Protein AF-A0A7X6X9Z4-F1 (afdb_monomer_lite)

Secondary structure (DSSP, 8-state):
-EETTEE----EEPPPTTS--S--EESS---TT----------GGGS---EEEEE-TTTT--EEEEEE-TTS-B--

Structure (mmCIF, N/CA/C/O backbone):
data_AF-A0A7X6X9Z4-F1
#
_entry.id   AF-A0A7X6X9Z4-F1
#
loop_
_atom_site.group_PDB
_atom_site.id
_atom_site.type_symbol
_atom_site.label_atom_id
_atom_site.label_alt_id
_atom_site.label_comp_id
_atom_site.label_asym_id
_atom_site.label_entity_id
_atom_site.label_seq_id
_atom_site.pdbx_PDB_ins_code
_atom_site.Cartn_x
_atom_site.Cartn_y
_atom_site.Cartn_z
_atom_site.occupancy
_atom_site.B_iso_or_equiv
_atom_site.auth_seq_id
_atom_site.auth_comp_id
_atom_site.auth_asym_id
_atom_site.auth_atom_id
_atom_site.pdbx_PDB_model_num
ATOM 1 N N . MET A 1 1 ? 0.476 9.268 6.438 1.00 70.00 1 MET A N 1
ATOM 2 C CA . MET A 1 1 ? 1.279 8.563 7.467 1.00 70.00 1 MET A CA 1
ATOM 3 C C . MET A 1 1 ? 0.679 8.847 8.819 1.00 70.00 1 MET A C 1
ATOM 5 O O . MET A 1 1 ? 0.145 9.937 8.994 1.00 70.00 1 MET A O 1
ATOM 9 N N . VAL A 1 2 ? 0.749 7.888 9.736 1.00 69.62 2 VAL A N 1
ATOM 10 C CA . VAL A 1 2 ? 0.269 8.063 11.110 1.00 69.62 2 VAL A CA 1
ATOM 11 C C . VAL A 1 2 ? 1.440 7.824 12.054 1.00 69.62 2 VAL A C 1
ATOM 13 O O . VAL A 1 2 ? 2.007 6.739 12.048 1.00 69.62 2 VAL A O 1
ATOM 16 N N . GLU A 1 3 ? 1.817 8.828 12.838 1.00 70.38 3 GLU A N 1
ATOM 17 C CA . GLU A 1 3 ? 2.855 8.729 13.871 1.00 70.38 3 GLU A CA 1
ATOM 18 C C . GLU A 1 3 ? 2.230 9.167 15.196 1.00 70.38 3 GLU A C 1
ATOM 20 O O . GLU A 1 3 ? 1.630 10.237 15.262 1.00 70.38 3 GLU A O 1
ATOM 25 N N . ASP A 1 4 ? 2.285 8.307 16.217 1.00 70.88 4 ASP A N 1
ATOM 26 C CA . ASP A 1 4 ? 1.670 8.538 17.536 1.00 70.88 4 ASP A CA 1
ATOM 27 C C . ASP A 1 4 ? 0.183 8.959 17.473 1.00 70.88 4 ASP A C 1
ATOM 29 O O . ASP A 1 4 ? -0.301 9.774 18.253 1.00 70.88 4 ASP A O 1
ATOM 33 N N . GLY A 1 5 ? -0.558 8.412 16.500 1.00 72.00 5 GLY A N 1
ATOM 34 C CA . GLY A 1 5 ? -1.975 8.722 16.267 1.00 72.00 5 GLY A CA 1
ATOM 35 C C . GLY A 1 5 ? -2.232 10.019 15.490 1.00 72.00 5 GLY A C 1
ATOM 36 O O . GLY A 1 5 ?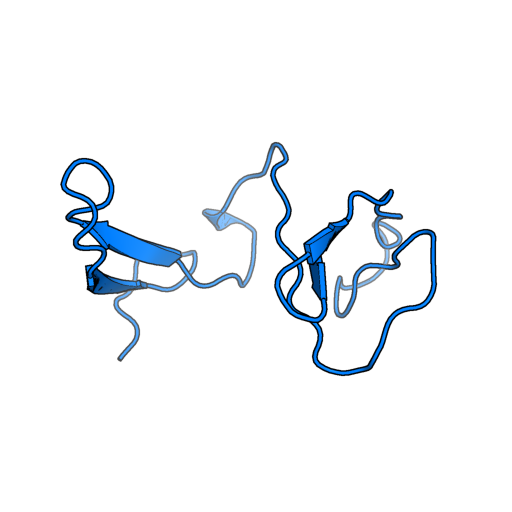 -3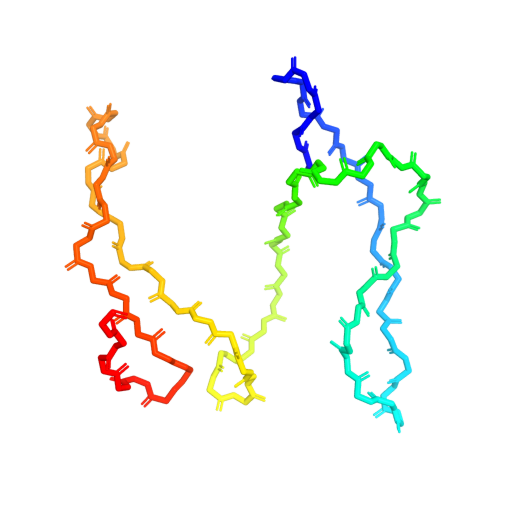.377 10.299 15.136 1.00 72.00 5 GLY A O 1
ATOM 37 N N . VAL A 1 6 ? -1.190 10.785 15.160 1.00 80.94 6 VAL A N 1
ATOM 38 C CA . VAL A 1 6 ? -1.293 12.027 14.389 1.00 80.94 6 VAL A CA 1
ATOM 39 C C . VAL A 1 6 ? -1.042 11.750 12.912 1.00 80.94 6 VAL A C 1
ATOM 41 O O . VAL A 1 6 ? -0.034 11.154 12.525 1.00 80.94 6 VAL A O 1
ATOM 44 N N . GLN A 1 7 ? -1.959 12.210 12.062 1.00 86.62 7 GLN A N 1
ATOM 45 C CA . GLN A 1 7 ? -1.782 12.137 10.617 1.00 86.62 7 GLN A CA 1
ATOM 46 C C . GLN A 1 7 ? -0.835 13.238 10.140 1.00 86.62 7 GLN A C 1
ATOM 48 O O . GLN A 1 7 ? -1.065 14.420 10.389 1.00 86.62 7 GLN A O 1
ATOM 53 N N . LYS A 1 8 ? 0.206 12.846 9.405 1.00 90.44 8 LYS A N 1
ATOM 54 C CA . LYS A 1 8 ? 1.100 13.761 8.690 1.00 90.44 8 LYS A CA 1
ATOM 55 C C . LYS A 1 8 ? 1.033 13.472 7.193 1.00 90.44 8 LYS A C 1
ATOM 57 O O . LYS A 1 8 ? 0.985 12.307 6.768 1.00 90.44 8 LYS A O 1
ATOM 62 N N . GLN A 1 9 ? 1.014 14.544 6.409 1.00 93.94 9 GLN A N 1
ATOM 63 C CA . GLN A 1 9 ? 1.132 14.501 4.956 1.00 93.94 9 GLN A CA 1
ATOM 64 C C . GLN A 1 9 ? 2.576 14.784 4.557 1.00 93.94 9 GLN A C 1
ATOM 66 O O . GLN A 1 9 ? 3.240 15.613 5.173 1.00 93.94 9 GLN A O 1
ATOM 71 N N . ASP A 1 10 ? 3.044 14.083 3.532 1.00 94.62 10 ASP A N 1
ATOM 72 C CA . ASP A 1 10 ? 4.368 14.268 2.954 1.00 94.62 10 ASP A CA 1
ATOM 73 C C . ASP A 1 10 ? 4.318 13.942 1.457 1.00 94.62 10 ASP A C 1
ATOM 75 O O . ASP A 1 10 ? 3.373 13.319 0.962 1.00 94.62 10 ASP A O 1
ATOM 79 N N . THR A 1 11 ? 5.345 14.375 0.742 1.00 95.31 11 THR A N 1
ATOM 80 C CA . THR A 1 11 ? 5.575 14.046 -0.660 1.00 95.31 11 THR A CA 1
ATOM 81 C C . THR A 1 11 ? 6.219 12.669 -0.802 1.00 95.31 11 THR A C 1
ATOM 83 O O . THR A 1 11 ? 7.016 12.243 0.034 1.00 95.31 11 THR A O 1
ATOM 86 N N . VAL A 1 12 ? 5.892 11.982 -1.897 1.00 95.06 12 VAL A N 1
ATOM 87 C CA . VAL A 1 12 ? 6.528 10.721 -2.291 1.00 95.06 12 VAL A CA 1
ATOM 88 C C . VAL A 1 12 ? 7.411 10.991 -3.500 1.00 95.06 12 VAL A C 1
ATOM 90 O O . VAL A 1 12 ? 6.965 11.583 -4.483 1.00 95.06 12 VAL A O 1
ATOM 93 N N . ARG A 1 13 ? 8.662 10.543 -3.438 1.00 93.38 13 ARG A N 1
ATOM 94 C CA . ARG A 1 13 ? 9.572 10.504 -4.582 1.00 93.38 13 ARG A CA 1
ATOM 95 C C . ARG A 1 13 ? 9.531 9.087 -5.162 1.00 93.38 13 ARG A C 1
ATOM 97 O O . ARG A 1 13 ? 9.911 8.148 -4.455 1.00 93.38 13 ARG A O 1
ATOM 104 N N . PRO A 1 14 ? 9.027 8.906 -6.396 1.00 88.56 14 PRO A N 1
ATOM 105 C CA . PRO A 1 14 ? 8.958 7.587 -7.006 1.00 88.56 14 PRO A CA 1
ATOM 106 C C . PRO A 1 14 ? 10.370 7.055 -7.296 1.00 88.56 14 PRO A C 1
ATOM 108 O O . PRO A 1 14 ? 11.284 7.853 -7.535 1.00 88.56 14 PRO A O 1
ATOM 111 N N . PRO A 1 15 ? 10.565 5.726 -7.284 1.00 90.25 15 PRO A N 1
ATOM 112 C CA . PRO A 1 15 ? 11.809 5.130 -7.748 1.00 90.25 15 PRO A CA 1
ATOM 113 C C . PRO A 1 15 ? 12.031 5.432 -9.236 1.00 90.25 15 PRO A C 1
ATOM 115 O O . PRO A 1 15 ? 11.096 5.765 -9.969 1.00 90.25 15 PRO A O 1
ATOM 118 N N . SER A 1 16 ? 13.283 5.305 -9.685 1.00 93.12 16 SER A N 1
ATOM 119 C CA . SER A 1 16 ? 13.587 5.311 -11.120 1.00 93.12 16 SER A CA 1
ATOM 120 C C . SER A 1 16 ? 12.806 4.200 -11.823 1.00 93.12 16 SER A C 1
ATOM 122 O O . SER A 1 16 ? 12.707 3.099 -11.287 1.00 93.12 16 SER A O 1
ATOM 124 N N . LEU A 1 17 ? 12.312 4.467 -13.033 1.00 91.94 17 LEU A N 1
ATOM 125 C CA . LEU A 1 17 ? 11.603 3.469 -13.843 1.00 91.94 17 LEU A CA 1
ATOM 126 C C . LEU A 1 17 ? 12.513 2.318 -14.299 1.00 91.94 17 LEU A C 1
ATOM 128 O O . LEU A 1 17 ? 12.018 1.240 -14.612 1.00 91.94 17 LEU A O 1
ATOM 132 N N . ASP A 1 18 ? 13.829 2.535 -14.294 1.00 95.75 18 ASP A N 1
ATOM 133 C CA . ASP A 1 18 ? 14.827 1.514 -14.631 1.00 95.75 18 ASP A CA 1
ATOM 134 C C . ASP A 1 18 ? 15.129 0.562 -13.457 1.00 95.75 18 ASP A C 1
ATOM 136 O O . ASP A 1 18 ? 15.850 -0.423 -13.619 1.00 95.75 18 ASP A O 1
ATOM 140 N N . SER A 1 19 ? 14.596 0.851 -12.264 1.00 93.81 19 SER A N 1
ATOM 141 C CA . SER A 1 19 ? 14.858 0.109 -11.030 1.00 93.81 19 SER A CA 1
ATOM 142 C C . SER A 1 19 ? 13.595 -0.558 -10.497 1.00 93.81 19 SER A C 1
ATOM 144 O O . SER A 1 19 ? 12.501 -0.006 -10.562 1.00 93.81 19 SER A O 1
ATOM 146 N N . ILE A 1 20 ? 13.758 -1.731 -9.881 1.00 95.12 20 ILE A N 1
ATOM 147 C CA . ILE A 1 20 ? 12.678 -2.377 -9.126 1.00 95.12 20 ILE A CA 1
ATOM 148 C C . ILE A 1 20 ? 12.355 -1.533 -7.886 1.00 95.12 20 ILE A C 1
ATOM 150 O O . ILE A 1 20 ? 13.245 -1.098 -7.151 1.00 95.12 20 ILE A O 1
ATOM 154 N N . ASP A 1 21 ? 11.068 -1.345 -7.633 1.00 92.88 21 ASP A N 1
ATOM 155 C CA . ASP A 1 21 ? 10.473 -0.521 -6.587 1.00 92.88 21 ASP A CA 1
ATOM 156 C C . ASP A 1 21 ? 10.476 -1.193 -5.200 1.00 92.88 21 ASP A C 1
ATOM 158 O O . ASP A 1 21 ? 9.443 -1.357 -4.555 1.00 92.88 21 ASP A O 1
ATOM 162 N N . TYR A 1 22 ? 11.659 -1.561 -4.692 1.00 93.62 22 TYR A N 1
ATOM 163 C CA . TYR A 1 22 ? 11.803 -2.146 -3.346 1.00 93.62 22 TYR A CA 1
ATOM 164 C C . TYR A 1 22 ? 11.387 -1.198 -2.212 1.00 93.62 22 TYR A C 1
ATOM 166 O O . TYR A 1 22 ? 10.980 -1.646 -1.140 1.00 93.62 22 TYR A O 1
ATOM 174 N N . TYR A 1 23 ? 11.523 0.109 -2.429 1.00 93.25 23 TYR A N 1
ATOM 175 C CA . TYR A 1 23 ? 11.127 1.147 -1.488 1.00 93.25 23 TYR A CA 1
ATOM 176 C C . TYR A 1 23 ? 10.684 2.407 -2.234 1.00 93.25 23 TYR A C 1
ATOM 178 O O . TYR A 1 23 ? 11.112 2.673 -3.357 1.00 93.25 23 TYR A O 1
ATOM 186 N N . PHE A 1 24 ? 9.868 3.217 -1.562 1.00 93.94 24 PHE A N 1
ATOM 187 C CA . PHE A 1 24 ? 9.561 4.588 -1.962 1.00 93.94 24 PHE A CA 1
ATOM 188 C C . PHE A 1 24 ? 10.261 5.554 -1.017 1.00 93.94 24 PHE A C 1
ATOM 190 O O . PHE A 1 24 ? 10.327 5.311 0.190 1.00 93.94 24 PHE A O 1
ATOM 197 N N . GLN A 1 25 ? 10.767 6.662 -1.551 1.00 94.81 25 GLN A N 1
ATOM 198 C CA . GLN A 1 25 ? 11.373 7.697 -0.727 1.00 94.81 25 GLN A CA 1
ATOM 199 C C . GLN A 1 25 ? 10.314 8.724 -0.310 1.00 94.81 25 GLN A C 1
ATOM 201 O O . GLN A 1 25 ? 9.539 9.207 -1.135 1.00 94.81 25 GLN A O 1
ATOM 206 N N . LEU A 1 26 ? 10.310 9.081 0.972 1.00 95.44 26 LEU A N 1
ATOM 207 C CA . LEU A 1 26 ? 9.512 10.180 1.513 1.00 95.44 26 LEU A CA 1
ATOM 208 C C . LEU A 1 26 ? 10.323 11.485 1.501 1.00 95.44 26 LEU A C 1
ATOM 210 O O . LEU A 1 26 ? 11.558 11.461 1.462 1.00 95.44 26 LEU A O 1
ATOM 214 N N . GLY A 1 27 ? 9.636 12.627 1.491 1.00 95.69 27 GLY A N 1
ATOM 215 C CA . GLY A 1 27 ? 10.267 13.948 1.517 1.00 95.69 27 GLY A CA 1
ATOM 216 C C . GLY A 1 27 ? 10.992 14.243 2.831 1.00 95.69 27 GLY A C 1
ATOM 217 O O . GLY A 1 27 ? 11.995 14.960 2.826 1.00 95.69 27 GLY A O 1
ATOM 218 N N . THR A 1 28 ? 10.518 13.651 3.927 1.00 93.75 28 THR A N 1
ATOM 219 C CA . THR A 1 28 ? 11.025 13.838 5.290 1.00 93.75 28 THR A CA 1
ATOM 220 C C . THR A 1 28 ? 11.367 12.494 5.949 1.00 93.7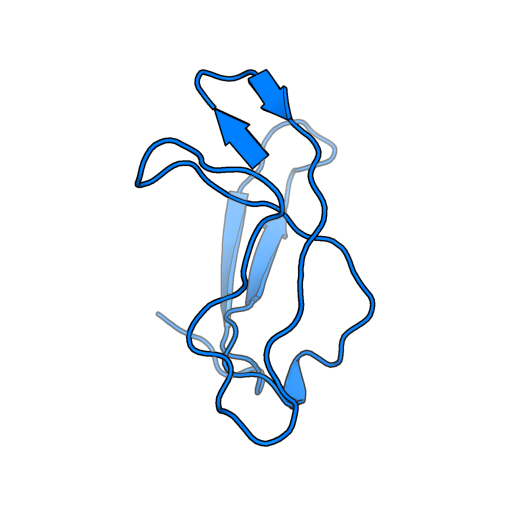5 28 THR A C 1
ATOM 222 O O . THR A 1 28 ? 10.878 11.436 5.553 1.00 93.75 28 THR A O 1
ATOM 225 N N . THR A 1 29 ? 12.220 12.524 6.977 1.00 93.19 29 THR A N 1
ATOM 226 C CA . THR A 1 29 ? 12.548 11.353 7.804 1.00 93.19 29 THR A CA 1
ATOM 227 C C . THR A 1 29 ? 11.505 11.143 8.900 1.00 93.19 29 THR A C 1
ATOM 229 O O . THR A 1 29 ? 11.104 12.094 9.569 1.00 93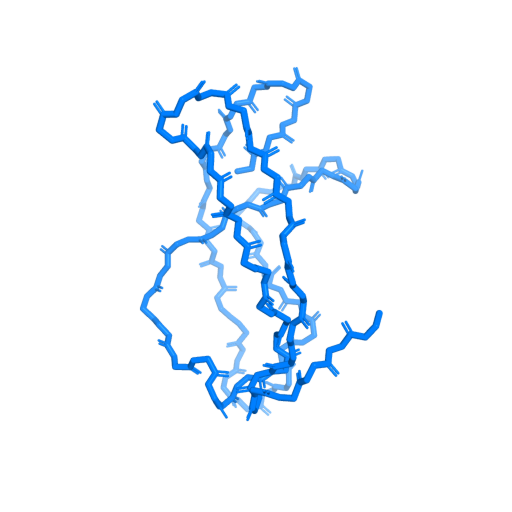.19 29 THR A O 1
ATOM 232 N N . TYR A 1 30 ? 11.135 9.885 9.137 1.00 92.50 30 TYR A N 1
ATOM 233 C CA . TYR A 1 30 ? 10.194 9.479 10.181 1.00 92.50 30 TYR A CA 1
ATOM 234 C C . TYR A 1 30 ? 10.759 8.351 11.033 1.00 92.50 30 TYR A C 1
ATOM 236 O O . TYR A 1 30 ? 11.733 7.694 10.653 1.00 92.50 30 TYR A O 1
ATOM 244 N N . LYS A 1 31 ? 10.126 8.106 12.183 1.00 93.81 31 LYS A N 1
ATOM 245 C CA . LYS A 1 31 ? 10.436 6.945 13.015 1.00 93.81 31 LYS A CA 1
ATOM 246 C C . LYS A 1 31 ? 10.247 5.648 12.220 1.00 93.81 31 LYS A C 1
ATOM 248 O O . LYS A 1 31 ? 9.263 5.471 11.501 1.00 93.81 31 LYS A O 1
ATOM 253 N N . VAL A 1 32 ? 11.200 4.729 12.366 1.00 93.75 32 VAL A N 1
ATOM 254 C CA . VAL A 1 32 ? 11.118 3.386 11.775 1.00 93.75 32 VAL A CA 1
ATOM 255 C C . VAL A 1 32 ? 9.843 2.689 12.260 1.00 93.75 32 VAL A C 1
ATOM 257 O O . VAL A 1 32 ? 9.456 2.831 13.420 1.00 93.75 32 VAL A O 1
ATOM 260 N N . SER A 1 33 ? 9.201 1.939 11.360 1.00 92.00 33 SER A N 1
ATOM 261 C CA . SER A 1 33 ? 7.923 1.240 11.578 1.00 92.00 33 SER A CA 1
ATOM 262 C C . SER A 1 33 ? 6.673 2.127 11.657 1.00 92.00 33 SER A C 1
ATOM 264 O O . SER A 1 33 ? 5.584 1.603 11.892 1.00 92.00 33 SER A O 1
ATOM 266 N N . SER A 1 34 ? 6.775 3.437 11.410 1.00 92.06 34 SER A N 1
ATOM 267 C CA . SER A 1 34 ? 5.591 4.288 11.234 1.00 92.06 34 SER A CA 1
ATOM 268 C C . SER A 1 34 ? 4.817 3.907 9.959 1.00 92.06 34 SER A C 1
ATOM 270 O O . SER A 1 34 ? 5.415 3.842 8.880 1.00 92.06 34 SER A O 1
ATOM 272 N N . PRO A 1 35 ? 3.491 3.670 10.028 1.00 93.25 35 PRO A N 1
ATOM 273 C CA . PRO A 1 35 ? 2.697 3.290 8.866 1.00 93.25 35 PRO A CA 1
ATOM 274 C C . PRO A 1 35 ? 2.512 4.446 7.876 1.00 93.25 35 PRO A C 1
ATOM 276 O O . PRO A 1 35 ? 2.274 5.608 8.233 1.00 93.25 35 PRO A O 1
ATOM 279 N N . VAL A 1 36 ? 2.529 4.092 6.593 1.00 93.56 36 VAL A N 1
ATOM 280 C CA . VAL A 1 36 ? 2.319 5.006 5.470 1.00 93.56 36 VAL A CA 1
ATOM 281 C C . VAL A 1 36 ? 1.032 4.621 4.745 1.00 93.56 36 VAL A C 1
ATOM 283 O O . VAL A 1 36 ? 0.774 3.450 4.493 1.00 93.56 36 VAL A O 1
ATOM 286 N N . ILE A 1 37 ? 0.228 5.627 4.404 1.00 93.75 37 ILE A N 1
ATOM 287 C CA . ILE A 1 37 ? -0.965 5.487 3.566 1.00 93.75 37 ILE A CA 1
ATOM 288 C C . ILE A 1 37 ? -0.725 6.361 2.342 1.00 93.75 37 ILE A C 1
ATOM 290 O O . ILE A 1 37 ? -0.382 7.536 2.494 1.00 93.75 37 ILE A O 1
ATOM 294 N N . MET A 1 38 ? -0.894 5.783 1.157 1.00 93.31 38 MET A N 1
ATOM 295 C CA . MET A 1 38 ? -0.771 6.467 -0.127 1.00 93.31 38 MET A CA 1
ATOM 296 C C . MET A 1 38 ? -2.054 6.262 -0.931 1.00 93.31 38 MET A C 1
ATOM 298 O O . MET A 1 38 ? -2.654 5.191 -0.880 1.00 93.31 38 MET A O 1
ATOM 302 N N . ALA A 1 39 ? -2.457 7.283 -1.683 1.00 93.44 39 ALA A N 1
ATOM 303 C CA . ALA A 1 39 ? -3.589 7.226 -2.597 1.00 93.44 39 ALA A CA 1
ATOM 304 C C . ALA A 1 39 ? -3.189 7.909 -3.905 1.00 93.44 39 ALA A C 1
ATOM 306 O O . ALA A 1 39 ? -2.978 9.118 -3.953 1.00 93.44 39 ALA A O 1
ATOM 307 N N . PHE A 1 40 ? -3.029 7.115 -4.955 1.00 92.12 40 PHE A N 1
ATOM 308 C CA . PHE A 1 40 ? -2.630 7.577 -6.278 1.00 92.12 40 PHE A CA 1
ATOM 309 C C . PHE A 1 40 ? -3.224 6.652 -7.338 1.00 92.12 40 PHE A C 1
ATOM 311 O O . PHE A 1 40 ? -3.748 5.582 -7.031 1.00 92.12 40 PHE A O 1
ATOM 318 N N . ARG A 1 41 ? -3.167 7.071 -8.602 1.00 94.69 41 ARG A N 1
ATOM 319 C CA . ARG A 1 41 ? -3.629 6.248 -9.718 1.00 94.69 41 ARG A CA 1
ATOM 320 C C . ARG A 1 41 ? -2.630 5.125 -9.979 1.00 94.69 41 ARG A C 1
ATOM 322 O O . ARG A 1 41 ? -1.467 5.399 -10.252 1.00 94.69 41 ARG A O 1
ATOM 329 N N . PHE A 1 42 ? -3.099 3.885 -9.976 1.00 93.75 42 PHE A N 1
ATOM 330 C CA . 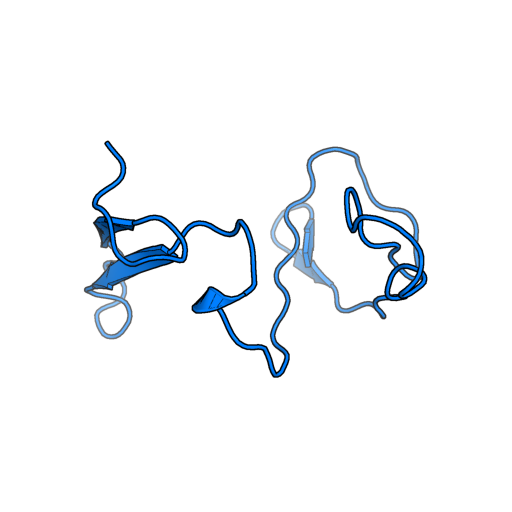PHE A 1 42 ? -2.282 2.720 -10.305 1.00 93.75 42 PHE A CA 1
ATOM 331 C C . PHE A 1 42 ? -3.128 1.609 -10.937 1.00 93.75 42 PHE A C 1
ATOM 333 O O . PHE A 1 42 ? -4.359 1.674 -10.943 1.00 93.75 42 PHE A O 1
ATOM 340 N N . GLN A 1 43 ? -2.458 0.600 -11.489 1.00 97.06 43 GLN A N 1
ATOM 341 C CA . GLN A 1 43 ? -3.066 -0.618 -12.020 1.00 97.06 43 GLN A CA 1
ATOM 342 C C . GLN A 1 43 ? -2.598 -1.794 -11.158 1.00 97.06 43 GLN A C 1
ATOM 344 O O . GLN A 1 43 ? -1.462 -2.230 -11.283 1.00 97.06 43 GLN A O 1
ATOM 349 N N . ILE A 1 44 ? -3.452 -2.291 -10.257 1.00 97.12 44 ILE A N 1
ATOM 350 C CA . ILE A 1 44 ? -3.077 -3.340 -9.287 1.00 97.12 44 ILE A CA 1
ATOM 351 C C . ILE A 1 44 ? -2.504 -4.596 -9.961 1.00 97.12 44 ILE A C 1
ATOM 353 O O . ILE A 1 44 ? -1.532 -5.156 -9.474 1.00 97.12 44 ILE A O 1
ATOM 357 N N . PHE A 1 45 ? -3.044 -4.993 -11.115 1.00 97.50 45 PHE A N 1
ATOM 358 C CA . PHE A 1 45 ? -2.692 -6.243 -11.797 1.00 97.50 45 PHE A CA 1
ATOM 359 C C . PHE A 1 45 ? -1.279 -6.266 -12.406 1.00 97.50 45 PHE A C 1
ATOM 361 O O . PHE A 1 45 ? -0.828 -7.321 -12.841 1.00 97.50 45 PHE A O 1
ATOM 368 N N . VAL A 1 46 ? -0.574 -5.128 -12.436 1.00 96.56 46 VAL A N 1
ATOM 369 C CA . VAL A 1 46 ? 0.844 -5.054 -12.841 1.00 96.56 46 VAL A CA 1
ATOM 370 C C . VAL A 1 46 ? 1.794 -4.858 -11.655 1.00 96.56 46 VAL A C 1
ATOM 372 O O . VAL A 1 46 ? 2.988 -4.656 -11.860 1.00 96.56 46 VAL A O 1
ATOM 375 N N . THR A 1 47 ? 1.295 -4.910 -10.414 1.00 95.81 47 THR A N 1
ATOM 376 C CA . THR A 1 47 ? 2.119 -4.799 -9.200 1.00 95.81 47 THR A CA 1
ATOM 377 C C . THR A 1 47 ? 2.264 -6.146 -8.492 1.00 95.81 47 THR A C 1
ATOM 379 O O . THR A 1 47 ? 1.709 -7.166 -8.903 1.00 95.81 47 THR A O 1
ATOM 382 N N . ARG A 1 48 ? 3.019 -6.156 -7.390 1.00 95.56 48 ARG A N 1
ATOM 383 C CA . ARG A 1 48 ? 3.142 -7.291 -6.458 1.00 95.56 48 ARG A CA 1
ATOM 384 C C . ARG A 1 48 ? 2.437 -7.019 -5.122 1.00 95.56 48 ARG A C 1
ATOM 386 O O . ARG A 1 48 ? 2.808 -7.576 -4.093 1.00 95.56 48 ARG A O 1
ATOM 393 N N . SER A 1 49 ? 1.473 -6.098 -5.112 1.00 95.56 49 SER A N 1
ATOM 394 C CA . SER A 1 49 ? 0.745 -5.707 -3.902 1.00 95.56 49 SER A CA 1
ATOM 395 C C . SER A 1 49 ? -0.274 -6.775 -3.492 1.00 95.56 49 SER A C 1
ATOM 397 O O . SER A 1 49 ? -0.765 -7.535 -4.322 1.00 95.56 49 SER A O 1
ATOM 399 N N . ARG A 1 50 ? -0.635 -6.792 -2.206 1.00 96.69 50 ARG A N 1
ATOM 400 C CA . ARG A 1 50 ? -1.803 -7.531 -1.709 1.00 96.69 50 ARG A CA 1
ATOM 401 C C . ARG A 1 50 ? -3.044 -6.645 -1.736 1.00 96.69 50 ARG A C 1
ATOM 403 O O . ARG A 1 50 ? -2.944 -5.430 -1.561 1.00 96.69 50 ARG A O 1
ATOM 410 N N . VAL A 1 51 ? -4.206 -7.264 -1.893 1.00 97.38 51 VAL A N 1
ATOM 411 C CA . VAL A 1 51 ? -5.520 -6.621 -1.843 1.00 97.38 51 VAL A CA 1
ATOM 412 C C . VAL A 1 51 ? -6.288 -7.173 -0.648 1.00 97.38 51 VAL A C 1
ATOM 414 O O . VAL A 1 51 ? -6.601 -8.359 -0.602 1.00 97.38 51 VAL A O 1
ATOM 417 N N . ALA A 1 52 ? -6.601 -6.312 0.318 1.00 97.25 52 ALA A N 1
ATOM 418 C CA . ALA A 1 52 ? -7.470 -6.651 1.438 1.00 97.25 52 ALA A CA 1
ATOM 419 C C . ALA A 1 52 ? -8.889 -6.139 1.167 1.00 97.25 52 ALA A C 1
ATOM 421 O O . ALA A 1 52 ? -9.084 -4.950 0.905 1.00 97.25 52 ALA A O 1
ATOM 422 N N . LEU A 1 53 ? -9.882 -7.023 1.254 1.00 97.19 53 LEU A N 1
ATOM 423 C CA . LEU A 1 53 ? -11.292 -6.646 1.230 1.00 97.19 53 LEU A CA 1
ATOM 424 C C . LEU A 1 53 ? -11.740 -6.314 2.651 1.00 97.19 53 LEU A C 1
ATOM 426 O O . LEU A 1 53 ? -11.586 -7.136 3.557 1.00 97.19 53 LEU A O 1
ATOM 430 N N . VAL A 1 54 ? -12.295 -5.117 2.835 1.00 97.75 54 VAL A N 1
ATOM 431 C CA . VAL A 1 54 ? -12.736 -4.614 4.140 1.00 97.75 54 VAL A CA 1
ATOM 432 C C . VAL A 1 54 ? -14.209 -4.226 4.067 1.00 97.75 54 VAL A C 1
ATOM 434 O O . VAL A 1 54 ? -14.588 -3.388 3.250 1.00 97.75 54 VAL A O 1
ATOM 437 N N . GLU A 1 55 ? -15.031 -4.817 4.931 1.00 98.25 55 GLU A N 1
ATOM 438 C CA . GLU A 1 55 ? -16.441 -4.447 5.110 1.00 98.25 55 GLU A CA 1
ATOM 439 C C . GLU A 1 55 ? -16.637 -3.580 6.361 1.00 98.25 55 GLU A C 1
ATOM 441 O O . GLU A 1 55 ? -15.710 -3.391 7.148 1.00 98.25 55 GLU A O 1
ATOM 446 N N . GLY A 1 56 ? -17.844 -3.039 6.553 1.00 98.12 56 GLY A N 1
ATOM 447 C CA . GLY A 1 56 ? -18.227 -2.369 7.804 1.00 98.12 56 GLY A CA 1
ATOM 448 C C . GLY A 1 56 ? -17.599 -0.988 8.043 1.00 98.12 56 GLY A C 1
ATOM 449 O O . GLY A 1 56 ? -17.784 -0.406 9.109 1.00 98.12 56 GLY A O 1
ATOM 450 N N . ILE A 1 57 ? -16.902 -0.415 7.053 1.00 97.69 57 ILE A N 1
ATOM 451 C CA . ILE A 1 57 ? -16.321 0.939 7.148 1.00 97.69 57 ILE A CA 1
ATOM 452 C C . ILE A 1 57 ? -17.410 1.983 7.448 1.00 97.69 57 ILE A C 1
ATOM 454 O O . ILE A 1 57 ? -17.243 2.817 8.332 1.00 97.69 57 ILE A O 1
ATOM 458 N N . GLN A 1 58 ? -18.553 1.910 6.756 1.00 97.62 58 GLN A N 1
ATOM 459 C CA . GLN A 1 58 ? -19.655 2.871 6.910 1.00 97.62 58 GLN A CA 1
ATOM 460 C C . GLN A 1 58 ? -20.365 2.783 8.272 1.00 97.62 58 GLN A C 1
ATOM 462 O O . GLN A 1 58 ? -20.954 3.764 8.713 1.00 97.62 58 GLN A O 1
ATOM 467 N N . SER A 1 59 ? -20.304 1.630 8.943 1.00 97.62 59 SER A N 1
ATOM 468 C CA . SER A 1 59 ? -20.895 1.398 10.268 1.00 97.62 59 SER A CA 1
ATOM 469 C C . SER A 1 59 ? -19.881 1.517 11.411 1.00 97.62 59 SER A C 1
ATOM 471 O O . SER A 1 59 ? -20.202 1.168 12.547 1.00 97.62 59 SER A O 1
ATOM 473 N N . ASN A 1 60 ? -18.663 1.996 11.124 1.00 96.75 60 ASN A N 1
ATOM 474 C CA . ASN A 1 60 ? -17.549 2.083 12.071 1.00 96.75 60 ASN A CA 1
ATOM 475 C C . ASN A 1 60 ? -17.181 0.730 12.723 1.00 96.75 60 ASN A C 1
ATOM 477 O O . ASN A 1 60 ? -16.721 0.677 13.862 1.00 96.75 60 ASN A O 1
ATOM 481 N N . GLN A 1 61 ? -17.393 -0.370 11.997 1.00 97.94 61 GLN A N 1
ATOM 482 C CA . GLN A 1 61 ? -17.054 -1.737 12.405 1.00 97.94 61 GLN A CA 1
ATOM 483 C C . GLN A 1 61 ? -16.209 -2.413 11.310 1.00 97.94 61 GLN A C 1
ATOM 485 O O . GLN A 1 61 ? -16.663 -3.372 10.684 1.00 97.94 61 GLN A O 1
ATOM 490 N N . PRO A 1 62 ? -15.001 -1.893 11.014 1.00 97.69 62 PRO A N 1
ATOM 491 C CA . PRO A 1 62 ? -14.186 -2.392 9.918 1.00 97.69 62 PRO A CA 1
ATOM 492 C C . PRO A 1 62 ? -13.727 -3.830 10.172 1.00 97.69 62 PRO A C 1
ATOM 494 O O . PRO A 1 62 ? -13.190 -4.145 11.236 1.00 97.69 62 PRO A O 1
ATOM 497 N N . LYS A 1 63 ? -13.884 -4.694 9.169 1.00 98.12 63 LYS A N 1
ATOM 498 C CA . LYS A 1 63 ? -13.455 -6.095 9.237 1.00 98.12 63 LYS A CA 1
ATOM 499 C C . LYS A 1 63 ? -12.835 -6.542 7.922 1.00 98.12 63 LYS A C 1
ATOM 501 O O . LYS A 1 63 ? -13.416 -6.336 6.862 1.00 98.12 63 LYS A O 1
ATOM 506 N N . ILE A 1 64 ? -11.673 -7.189 8.000 1.00 97.50 64 ILE A N 1
ATOM 507 C CA . ILE A 1 64 ? -11.056 -7.852 6.847 1.00 97.50 64 ILE A CA 1
ATOM 508 C C . ILE A 1 64 ? -11.827 -9.144 6.570 1.00 97.50 64 ILE A C 1
ATOM 510 O O . ILE A 1 64 ? -11.945 -9.998 7.449 1.00 97.50 64 ILE A O 1
ATOM 514 N N . ILE A 1 65 ? -12.337 -9.287 5.349 1.00 97.38 65 ILE A N 1
ATOM 515 C CA . ILE A 1 65 ? -13.113 -10.462 4.918 1.00 97.38 65 ILE A CA 1
ATOM 516 C C . ILE A 1 65 ? -12.373 -11.334 3.903 1.00 97.38 65 ILE A C 1
ATOM 518 O O . ILE A 1 65 ? -12.779 -12.464 3.640 1.00 97.38 65 ILE A O 1
ATOM 522 N N . GLY A 1 66 ? -11.271 -10.837 3.347 1.00 97.31 66 GLY A N 1
ATOM 523 C CA . GLY A 1 66 ? -10.441 -11.595 2.423 1.00 97.31 66 GLY A CA 1
ATOM 524 C C . GLY A 1 66 ? -9.147 -10.872 2.089 1.00 97.31 66 GLY A C 1
ATOM 525 O O . GLY A 1 66 ? -9.087 -9.643 2.117 1.00 97.31 66 GLY A O 1
ATOM 526 N N . MET A 1 67 ? -8.128 -11.658 1.763 1.00 97.94 67 MET A N 1
ATOM 527 C CA . MET A 1 67 ? -6.832 -11.197 1.291 1.00 97.94 67 MET A CA 1
ATOM 528 C C . MET A 1 67 ? -6.551 -11.877 -0.048 1.00 97.94 67 MET A C 1
ATOM 530 O O . MET A 1 67 ? -6.811 -13.069 -0.214 1.00 97.94 67 MET A O 1
ATOM 534 N N . PHE A 1 68 ? -6.055 -11.108 -1.005 1.00 97.94 68 PHE A N 1
ATOM 535 C CA . PHE A 1 68 ? -5.763 -11.567 -2.356 1.00 97.94 68 PHE A CA 1
ATOM 536 C C . PHE A 1 68 ? -4.411 -11.029 -2.810 1.00 97.94 68 PHE A C 1
ATOM 538 O O . PHE A 1 68 ? -3.923 -10.020 -2.289 1.00 97.94 68 PHE A O 1
ATOM 545 N N . ASP A 1 69 ? -3.799 -11.698 -3.777 1.00 97.19 69 ASP A N 1
ATOM 546 C CA . ASP A 1 69 ? -2.681 -11.133 -4.526 1.00 97.19 69 ASP A CA 1
ATOM 547 C C . ASP A 1 69 ? -3.171 -10.188 -5.642 1.00 97.19 69 ASP A C 1
ATOM 549 O O . ASP A 1 69 ? -4.372 -9.985 -5.847 1.00 97.19 69 ASP A O 1
ATOM 553 N N . SER A 1 70 ? -2.232 -9.582 -6.367 1.00 96.94 70 SER A N 1
ATOM 554 C CA . SER A 1 70 ? -2.523 -8.662 -7.469 1.00 96.94 70 SER A CA 1
ATOM 555 C C . SER A 1 70 ? -3.182 -9.319 -8.687 1.00 96.94 70 SER A C 1
ATOM 557 O O . SER A 1 70 ? -3.740 -8.607 -9.523 1.00 96.94 70 SER A O 1
ATOM 559 N N . LEU A 1 71 ? -3.146 -10.650 -8.789 1.00 97.19 71 LEU A N 1
ATOM 560 C CA . LEU A 1 71 ? -3.735 -11.430 -9.881 1.00 97.19 71 LEU A CA 1
ATOM 561 C C . LEU A 1 71 ? -5.123 -11.985 -9.524 1.00 97.19 71 LEU A C 1
ATOM 563 O O . LEU A 1 71 ? -5.762 -12.623 -10.359 1.00 97.19 71 LEU A O 1
ATOM 567 N N . GLY A 1 72 ? -5.607 -11.717 -8.309 1.00 96.62 72 GLY A N 1
ATOM 568 C CA . GLY A 1 72 ? -6.918 -12.147 -7.830 1.00 96.62 72 GLY A CA 1
ATOM 569 C C . GLY A 1 72 ? -6.931 -13.540 -7.203 1.00 96.62 72 GLY A C 1
ATOM 570 O O . GLY A 1 72 ? -8.012 -14.043 -6.888 1.00 96.62 72 GLY A O 1
ATOM 571 N N . ASN A 1 73 ? -5.772 -14.163 -6.974 1.00 97.44 73 ASN A N 1
ATOM 572 C CA . ASN A 1 73 ? -5.712 -15.408 -6.214 1.00 97.44 73 ASN A CA 1
ATOM 573 C C . ASN A 1 73 ? -5.902 -15.105 -4.733 1.00 97.44 73 ASN A C 1
ATOM 575 O O . ASN A 1 73 ? -5.408 -14.099 -4.217 1.00 97.44 73 ASN A O 1
ATOM 579 N N . ARG A 1 74 ? -6.603 -15.994 -4.031 1.00 95.56 74 ARG A N 1
ATOM 580 C CA . ARG A 1 74 ? -6.756 -15.868 -2.586 1.00 95.56 74 ARG A CA 1
ATOM 581 C C . ARG A 1 74 ? -5.415 -16.123 -1.907 1.00 95.56 74 ARG A C 1
ATOM 583 O O . ARG A 1 74 ? -4.721 -17.080 -2.236 1.00 95.56 74 ARG A O 1
ATOM 590 N N . HIS A 1 75 ? -5.071 -15.240 -0.985 1.00 81.56 75 HIS A N 1
ATOM 591 C CA . HIS A 1 75 ? -3.889 -15.347 -0.152 1.00 81.56 75 HIS A CA 1
ATOM 592 C C . HIS A 1 75 ? -4.366 -15.692 1.259 1.00 81.56 75 HIS A C 1
ATOM 594 O O . HIS A 1 75 ? -5.193 -14.966 1.815 1.00 81.56 75 HIS A O 1
ATOM 600 N N . ASP A 1 76 ? -3.882 -16.803 1.804 1.00 62.88 76 ASP A N 1
ATOM 601 C CA . ASP A 1 76 ? -4.162 -17.217 3.183 1.00 62.88 76 ASP A CA 1
ATOM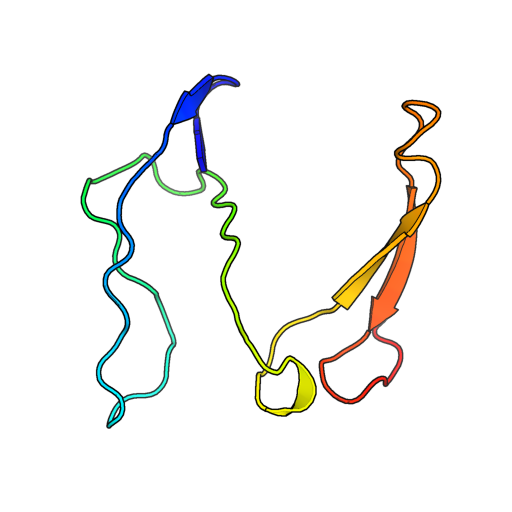 602 C C . ASP A 1 76 ? -3.421 -16.320 4.189 1.00 62.88 76 ASP A C 1
ATOM 604 O O . ASP A 1 76 ? -2.310 -15.830 3.846 1.00 62.88 76 ASP A O 1
#

Radius of gyration: 15.1 Å; chains: 1; bounding box: 36×32×32 Å

Foldseek 3Di:
DADPNDDDDWDWDADPPVDDPPDIDTPDDDDPPDDDDDDDDDQLLPDFDKDWDWPCVVVVPIDTPFIATSNRHGDD

pLDDT: mean 92.7, std 7.61, range [62.88, 98.25]

Sequence (76 aa):
MVEDGVQKQDTVRPPSLDSIDYYFQLGTTYKVSSPVIMAFRFQIFVTRSRVALVEGIQSNQPKIIGMFDSLGNRHD